Protein AF-A0A6B1I4I3-F1 (afdb_monomer)

Radius of gyration: 21.64 Å; Cα contacts (8 Å, |Δi|>4): 41; chains: 1; bounding box: 46×36×50 Å

Structure (mmCIF, N/CA/C/O backbone):
data_AF-A0A6B1I4I3-F1
#
_entry.id   AF-A0A6B1I4I3-F1
#
loop_
_atom_site.group_PDB
_atom_site.id
_atom_site.type_symbol
_atom_site.label_atom_id
_atom_site.label_alt_id
_atom_site.label_comp_id
_atom_site.label_asym_id
_atom_site.label_entity_id
_atom_site.label_seq_id
_atom_site.pdbx_PDB_ins_code
_atom_site.Cartn_x
_atom_site.Cartn_y
_atom_site.Cartn_z
_atom_site.occupancy
_atom_site.B_iso_or_equiv
_atom_site.auth_seq_id
_atom_site.auth_comp_id
_atom_site.auth_asym_id
_atom_site.auth_atom_id
_atom_site.pdbx_PDB_model_num
ATOM 1 N N . MET A 1 1 ? 25.741 -4.125 -7.908 1.00 52.25 1 MET A N 1
ATOM 2 C CA . MET A 1 1 ? 24.696 -3.743 -8.877 1.00 52.25 1 MET A CA 1
ATOM 3 C C . MET A 1 1 ? 25.045 -4.396 -10.201 1.00 52.25 1 MET A C 1
ATOM 5 O O . MET A 1 1 ? 26.234 -4.495 -10.487 1.00 52.25 1 MET A O 1
ATOM 9 N N . ALA A 1 2 ? 24.069 -4.939 -10.929 1.00 53.97 2 ALA A N 1
ATOM 10 C CA . ALA A 1 2 ? 24.326 -5.457 -12.270 1.00 53.97 2 ALA A CA 1
ATOM 11 C C . ALA A 1 2 ? 24.541 -4.261 -13.203 1.00 53.97 2 ALA A C 1
ATOM 13 O O . ALA A 1 2 ? 23.785 -3.299 -13.136 1.00 53.97 2 ALA A O 1
ATOM 14 N N . GLN A 1 3 ? 25.595 -4.296 -14.009 1.00 70.50 3 GLN A N 1
ATOM 15 C CA . GLN A 1 3 ? 25.909 -3.232 -14.954 1.00 70.50 3 GLN A CA 1
ATOM 16 C C . GLN A 1 3 ? 25.562 -3.728 -16.354 1.00 70.50 3 GLN A C 1
ATOM 18 O O . GLN A 1 3 ? 25.864 -4.877 -16.683 1.00 70.50 3 GLN A O 1
ATOM 23 N N . ALA A 1 4 ? 24.887 -2.898 -17.145 1.00 79.38 4 ALA A N 1
ATOM 24 C CA . ALA A 1 4 ? 24.526 -3.261 -18.507 1.00 79.38 4 ALA A CA 1
ATOM 25 C C . ALA A 1 4 ? 25.785 -3.361 -19.385 1.00 79.38 4 ALA A C 1
ATOM 27 O O . ALA A 1 4 ? 26.651 -2.486 -19.343 1.00 79.38 4 ALA A O 1
ATOM 28 N N . ASP A 1 5 ? 25.869 -4.427 -20.180 1.00 91.12 5 ASP A N 1
ATOM 29 C CA . ASP A 1 5 ? 26.899 -4.629 -21.198 1.00 91.12 5 ASP A CA 1
ATOM 30 C C . ASP A 1 5 ? 26.287 -4.322 -22.569 1.00 91.12 5 ASP A C 1
ATOM 32 O O . ASP A 1 5 ? 25.458 -5.075 -23.090 1.00 91.12 5 ASP A O 1
ATOM 36 N N . ALA A 1 6 ? 26.664 -3.172 -23.125 1.00 89.31 6 ALA A N 1
ATOM 37 C CA . ALA A 1 6 ? 26.135 -2.688 -24.394 1.00 89.31 6 ALA A CA 1
ATOM 38 C C . ALA A 1 6 ? 26.531 -3.587 -25.578 1.00 89.31 6 ALA A C 1
ATOM 40 O O . ALA A 1 6 ? 25.743 -3.741 -26.512 1.00 89.31 6 ALA A O 1
ATOM 41 N N . ASP A 1 7 ? 27.707 -4.218 -25.524 1.00 91.38 7 ASP A N 1
ATOM 42 C CA . ASP A 1 7 ? 28.189 -5.098 -26.590 1.00 91.38 7 ASP A CA 1
ATOM 43 C C . ASP A 1 7 ? 27.425 -6.426 -26.571 1.00 91.38 7 ASP A C 1
ATOM 45 O O . ASP A 1 7 ? 27.017 -6.934 -27.620 1.00 91.38 7 ASP A O 1
ATOM 49 N N . ALA A 1 8 ? 27.153 -6.960 -25.376 1.00 86.44 8 ALA A N 1
ATOM 50 C CA . ALA A 1 8 ? 26.304 -8.137 -25.212 1.00 86.44 8 ALA A CA 1
ATOM 51 C C . ALA A 1 8 ? 24.865 -7.875 -25.687 1.00 86.44 8 ALA A C 1
ATOM 53 O O . ALA A 1 8 ? 24.277 -8.722 -26.362 1.00 86.44 8 ALA A O 1
ATOM 54 N N . LEU A 1 9 ? 24.312 -6.696 -25.382 1.00 86.50 9 LEU A N 1
ATOM 55 C CA . LEU A 1 9 ? 22.990 -6.289 -25.859 1.00 86.50 9 LEU A CA 1
ATOM 56 C C . LEU A 1 9 ? 22.957 -6.172 -27.389 1.00 86.50 9 LEU A C 1
ATOM 58 O O . LEU A 1 9 ? 22.059 -6.720 -28.025 1.00 86.50 9 LEU A O 1
ATOM 62 N N . ALA A 1 10 ? 23.956 -5.522 -27.990 1.00 88.75 10 ALA A N 1
ATOM 63 C CA . ALA A 1 10 ? 24.056 -5.377 -29.440 1.00 88.75 10 ALA A CA 1
ATOM 64 C C . ALA A 1 10 ? 24.176 -6.736 -30.151 1.00 88.75 10 ALA A C 1
ATOM 66 O O . ALA A 1 10 ? 23.512 -6.965 -31.162 1.00 88.75 10 ALA A O 1
ATOM 67 N N . ALA A 1 11 ? 24.963 -7.665 -29.599 1.00 91.19 11 ALA A N 1
ATOM 68 C CA . ALA A 1 11 ? 25.086 -9.021 -30.130 1.00 91.19 11 ALA A CA 1
ATOM 69 C C . ALA A 1 11 ? 23.759 -9.798 -30.082 1.00 91.19 11 ALA A C 1
ATOM 71 O O . ALA A 1 11 ? 23.472 -10.580 -30.988 1.00 91.19 11 ALA A O 1
ATOM 72 N N . LEU A 1 12 ? 22.946 -9.573 -29.047 1.00 87.50 12 LEU A N 1
ATOM 73 C CA . LEU A 1 12 ? 21.646 -10.222 -28.886 1.00 87.50 12 LEU A CA 1
ATOM 74 C C . LEU A 1 12 ? 20.597 -9.649 -29.850 1.00 87.50 12 LEU A C 1
ATOM 76 O O . LEU A 1 12 ? 19.811 -10.400 -30.426 1.00 87.50 12 LEU A O 1
ATOM 80 N N . LEU A 1 13 ? 20.620 -8.331 -30.061 1.00 88.62 13 LEU A N 1
ATOM 81 C CA . LEU A 1 13 ? 19.709 -7.633 -30.971 1.00 88.62 13 LEU A CA 1
ATOM 82 C C . LEU A 1 13 ? 20.041 -7.868 -32.451 1.00 88.62 13 LEU A C 1
ATOM 84 O O . LEU A 1 13 ? 19.138 -7.834 -33.278 1.00 88.62 13 LEU A O 1
ATOM 88 N N . ALA A 1 14 ? 21.297 -8.166 -32.799 1.00 90.06 14 ALA A N 1
ATOM 89 C CA . ALA A 1 14 ? 21.727 -8.375 -34.187 1.00 90.06 14 ALA A CA 1
ATOM 90 C C . ALA A 1 14 ? 21.023 -9.542 -34.913 1.00 90.06 14 ALA A C 1
ATOM 92 O O . ALA A 1 14 ? 21.088 -9.624 -36.138 1.00 90.06 14 ALA A O 1
ATOM 93 N N . GLY A 1 15 ? 20.385 -10.456 -34.175 1.00 87.62 15 GLY A N 1
ATOM 94 C CA . GLY A 1 15 ? 19.606 -11.566 -34.730 1.00 87.62 15 GLY A CA 1
ATOM 95 C C . GLY A 1 15 ? 18.105 -11.296 -34.857 1.00 87.62 15 GLY A C 1
ATOM 96 O O . GLY A 1 15 ? 17.374 -12.206 -35.247 1.00 87.62 15 GLY A O 1
ATOM 97 N N . LEU A 1 16 ? 17.638 -10.103 -34.485 1.00 85.50 16 LEU A N 1
ATOM 98 C CA . LEU A 1 16 ? 16.229 -9.732 -34.542 1.00 85.50 16 LEU A CA 1
ATOM 99 C C . LEU A 1 16 ? 15.981 -8.841 -35.756 1.00 85.50 16 LEU A C 1
ATOM 101 O O . LEU A 1 16 ? 16.643 -7.820 -35.935 1.00 85.50 16 LEU A O 1
ATOM 105 N N . ASP A 1 17 ? 15.002 -9.222 -36.569 1.00 86.69 17 ASP A N 1
ATOM 106 C CA . ASP A 1 17 ? 14.447 -8.319 -37.569 1.00 86.69 17 ASP A CA 1
ATOM 107 C C . ASP A 1 17 ? 13.648 -7.220 -36.858 1.00 86.69 17 ASP A C 1
ATOM 109 O O . ASP A 1 17 ? 12.937 -7.485 -35.881 1.00 86.69 17 ASP A O 1
ATOM 113 N N . GLU A 1 18 ? 13.748 -5.986 -37.351 1.00 76.69 18 GLU A N 1
ATOM 114 C CA . GLU A 1 18 ? 12.900 -4.899 -36.872 1.00 76.69 18 GLU A CA 1
ATOM 115 C C . GLU A 1 18 ? 11.436 -5.272 -37.170 1.00 76.69 18 GLU A C 1
ATOM 117 O O . GLU A 1 18 ? 11.101 -5.559 -38.328 1.00 76.69 18 GLU A O 1
ATOM 122 N N . PRO A 1 19 ? 10.558 -5.352 -36.153 1.00 75.12 19 PRO A N 1
ATOM 123 C CA . PRO A 1 19 ? 9.169 -5.691 -36.399 1.00 75.12 19 PRO A CA 1
ATOM 124 C C . PRO A 1 19 ? 8.537 -4.612 -37.287 1.00 75.12 19 PRO A C 1
ATOM 126 O O . PRO A 1 19 ? 8.943 -3.447 -37.232 1.00 75.12 19 PRO A O 1
ATOM 129 N N . PRO A 1 20 ? 7.521 -4.960 -38.096 1.00 81.25 20 PRO A N 1
ATOM 130 C CA . PRO A 1 20 ? 6.757 -3.939 -38.794 1.00 81.25 20 PRO A CA 1
ATOM 131 C C . PRO A 1 20 ? 6.204 -2.937 -37.769 1.00 81.25 20 PRO A C 1
ATOM 133 O O . PRO A 1 20 ? 5.903 -3.338 -36.640 1.00 81.25 20 PRO A O 1
ATOM 136 N N . PRO A 1 21 ? 6.055 -1.653 -38.140 1.00 79.88 21 PRO A N 1
ATOM 137 C CA . PRO A 1 21 ? 5.471 -0.667 -37.245 1.00 79.88 21 PRO A CA 1
ATOM 138 C C . PRO A 1 21 ? 4.112 -1.179 -36.760 1.00 79.88 21 PRO A C 1
ATOM 140 O O . PRO A 1 21 ? 3.232 -1.484 -37.565 1.00 79.88 21 PRO A O 1
ATOM 143 N N . ILE A 1 22 ? 3.972 -1.324 -35.444 1.00 80.06 22 ILE A N 1
ATOM 144 C CA . ILE A 1 22 ? 2.725 -1.757 -34.820 1.00 80.06 22 ILE A CA 1
ATOM 145 C C . ILE A 1 22 ? 1.875 -0.511 -34.611 1.00 80.06 22 ILE A C 1
ATOM 147 O O . ILE A 1 22 ? 2.258 0.383 -33.855 1.00 80.06 22 ILE A O 1
ATOM 151 N N . ASP A 1 23 ? 0.709 -0.459 -35.250 1.00 78.62 23 ASP A N 1
ATOM 152 C CA . ASP A 1 23 ? -0.307 0.517 -34.876 1.00 78.62 23 ASP A CA 1
ATOM 153 C C . ASP A 1 23 ? -0.995 0.045 -33.590 1.00 78.62 23 ASP A C 1
ATOM 155 O O . ASP A 1 23 ? -1.753 -0.928 -33.572 1.00 78.62 23 ASP A O 1
ATOM 159 N N . LEU A 1 24 ? -0.718 0.739 -32.486 1.00 76.50 24 LEU A N 1
ATOM 160 C CA . LEU A 1 24 ? -1.342 0.450 -31.199 1.00 76.50 24 LEU A CA 1
ATOM 161 C C . LEU A 1 24 ? -2.866 0.645 -31.243 1.00 76.50 24 LEU A C 1
ATOM 163 O O . LEU A 1 24 ? -3.574 -0.081 -30.549 1.00 76.50 24 LEU A O 1
ATOM 167 N N . ASN A 1 25 ? -3.393 1.563 -32.070 1.00 80.19 25 ASN A N 1
ATOM 168 C CA . ASN A 1 25 ? -4.846 1.704 -32.224 1.00 80.19 25 ASN A CA 1
ATOM 169 C C . ASN A 1 25 ? -5.453 0.421 -32.791 1.00 80.19 25 ASN A C 1
ATOM 171 O O . ASN A 1 25 ? -6.463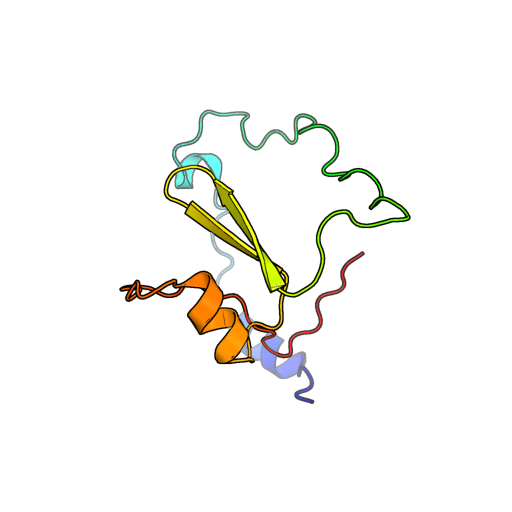 -0.064 -32.285 1.00 80.19 25 ASN A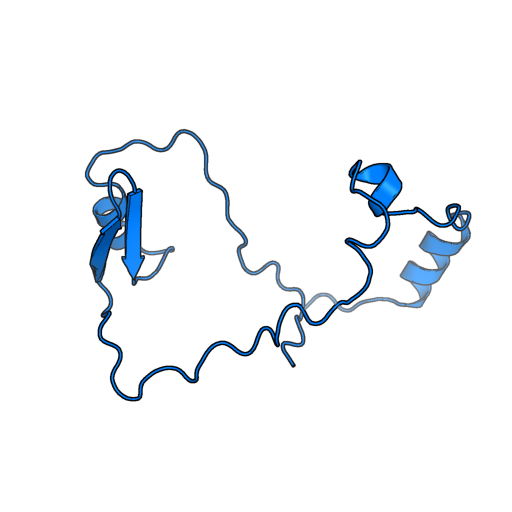 O 1
ATOM 175 N N . GLU A 1 26 ? -4.825 -0.132 -33.829 1.00 79.44 26 GLU A N 1
ATOM 176 C CA . GLU A 1 26 ? -5.266 -1.370 -34.467 1.00 79.44 26 GLU A CA 1
ATOM 177 C C . GLU A 1 26 ? -5.167 -2.551 -33.495 1.00 79.44 26 GLU A C 1
ATOM 179 O O . GLU A 1 26 ? -6.116 -3.325 -33.363 1.00 79.44 26 GLU A O 1
ATOM 184 N N . LEU A 1 27 ? -4.062 -2.642 -32.746 1.00 81.19 27 LEU A N 1
ATOM 185 C CA . LEU A 1 27 ? -3.837 -3.699 -31.760 1.00 81.19 27 LEU A CA 1
ATOM 186 C C . LEU A 1 27 ? -4.881 -3.694 -30.633 1.00 81.19 27 LEU A C 1
ATOM 188 O O . LEU A 1 27 ? -5.368 -4.753 -30.235 1.00 81.19 27 LEU A O 1
ATOM 192 N N . TYR A 1 28 ? -5.220 -2.513 -30.115 1.00 80.88 28 TYR A N 1
ATOM 193 C CA . TYR A 1 28 ? -6.168 -2.356 -29.010 1.00 80.88 28 TYR A CA 1
ATOM 194 C C . TYR A 1 28 ? -7.623 -2.166 -29.472 1.00 80.88 28 TYR A C 1
ATOM 196 O O . TYR A 1 28 ? -8.517 -2.040 -28.635 1.00 80.88 28 TYR A O 1
ATOM 204 N N . GLY A 1 29 ? -7.887 -2.161 -30.784 1.00 81.62 29 GLY A N 1
ATOM 205 C CA . GLY A 1 29 ? -9.223 -1.934 -31.342 1.00 81.62 29 GLY A CA 1
ATOM 206 C C . GLY A 1 29 ? -9.787 -0.543 -31.027 1.00 81.62 29 GLY A C 1
ATOM 207 O O . GLY A 1 29 ? -11.000 -0.380 -30.877 1.00 81.62 29 GLY A O 1
ATOM 208 N N . LEU A 1 30 ? -8.911 0.448 -30.882 1.00 78.06 30 LEU A N 1
ATOM 209 C CA . LEU A 1 30 ? -9.245 1.817 -30.513 1.00 78.06 30 LEU A CA 1
ATOM 210 C C . LEU A 1 30 ? -9.648 2.627 -31.760 1.00 78.06 30 LEU A C 1
ATOM 212 O O . LEU A 1 30 ? -9.032 2.468 -32.818 1.00 78.06 30 LEU A O 1
ATOM 216 N N . PRO A 1 31 ? -10.677 3.496 -31.694 1.00 75.25 31 PRO A N 1
ATOM 217 C CA . PRO A 1 31 ? -10.993 4.402 -32.796 1.00 75.25 31 PRO A CA 1
ATOM 218 C C . PRO A 1 31 ? -9.803 5.298 -33.172 1.00 75.25 31 PRO A C 1
ATOM 220 O O . PRO A 1 31 ? -9.054 5.763 -32.313 1.00 75.25 31 PRO A O 1
ATOM 223 N N . ALA A 1 32 ? -9.667 5.569 -34.475 1.00 68.75 32 ALA A N 1
ATOM 224 C CA . ALA A 1 32 ? -8.622 6.436 -35.014 1.00 68.75 32 ALA A CA 1
ATOM 225 C C . ALA A 1 32 ? -8.641 7.814 -34.329 1.00 68.75 32 ALA A C 1
ATOM 227 O O . ALA A 1 32 ? -9.683 8.469 -34.285 1.00 68.75 32 ALA A O 1
ATOM 228 N N . GLY A 1 33 ? -7.485 8.243 -33.814 1.00 62.47 33 GLY A N 1
ATOM 229 C CA . GLY A 1 33 ? -7.327 9.519 -33.107 1.00 62.47 33 GLY A CA 1
ATOM 230 C C . GLY A 1 33 ? -7.351 9.434 -31.577 1.00 62.47 33 GLY A C 1
ATOM 231 O O . GLY A 1 33 ? -7.214 10.464 -30.935 1.00 62.47 33 GLY A O 1
ATOM 232 N N . LEU A 1 34 ? -7.470 8.244 -30.970 1.00 59.72 34 LEU A N 1
ATOM 233 C CA . LEU A 1 34 ? -7.234 8.081 -29.522 1.00 59.72 34 LEU A CA 1
ATOM 234 C C . LEU A 1 34 ? -5.750 8.132 -29.134 1.00 59.72 34 LEU A C 1
ATOM 236 O O . LEU A 1 34 ? -5.431 8.494 -28.008 1.00 59.72 34 LEU A O 1
ATOM 240 N N . ASN A 1 35 ? -4.863 7.800 -30.074 1.00 54.75 35 ASN A N 1
ATOM 241 C CA . ASN A 1 35 ? -3.416 8.007 -29.945 1.00 54.75 35 ASN A CA 1
ATOM 242 C C . ASN A 1 35 ? -2.977 9.384 -30.450 1.0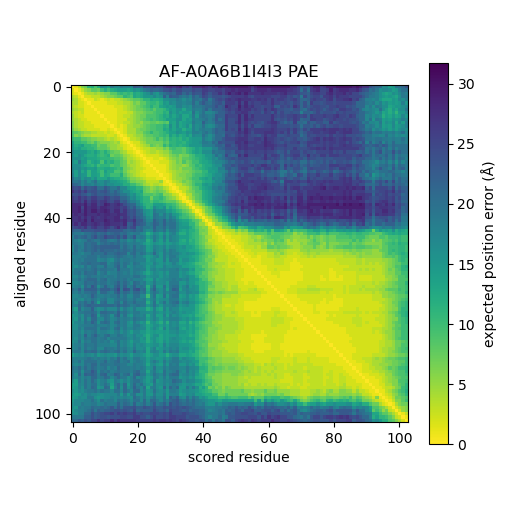0 54.75 35 ASN A C 1
ATOM 244 O O . ASN A 1 35 ? -1.780 9.671 -30.465 1.00 54.75 35 ASN A O 1
ATOM 248 N N . ASP A 1 36 ? -3.912 10.203 -30.946 1.00 57.94 36 ASP A N 1
ATOM 249 C CA . ASP A 1 36 ? -3.609 11.617 -31.097 1.00 57.94 36 ASP A CA 1
ATOM 250 C C . ASP A 1 36 ? -3.329 12.072 -29.671 1.00 57.94 36 ASP A C 1
ATOM 252 O O . ASP A 1 36 ? -4.172 11.880 -28.792 1.00 57.94 36 ASP A O 1
ATOM 256 N N . SER A 1 37 ? -2.134 12.591 -29.407 1.00 55.16 37 SER A N 1
ATOM 257 C CA . SER A 1 37 ? -1.758 13.140 -28.105 1.00 55.16 37 SER A CA 1
ATOM 258 C C . SER A 1 37 ? -2.528 14.437 -27.839 1.00 55.16 37 SER A C 1
ATOM 260 O O . SER A 1 37 ? -1.950 15.432 -27.402 1.00 55.16 37 SER A O 1
ATOM 262 N N . GLY A 1 38 ? -3.817 14.464 -28.201 1.00 50.59 38 GLY A N 1
ATOM 263 C CA . GLY A 1 38 ? -4.779 15.436 -27.758 1.00 50.59 38 GLY A CA 1
ATOM 264 C C . GLY A 1 38 ? -4.574 15.552 -26.271 1.00 50.59 38 GLY A C 1
ATOM 265 O O . GLY A 1 38 ? -4.604 14.540 -25.580 1.00 50.59 38 GLY A O 1
ATOM 266 N N . ASP A 1 39 ? -4.250 16.776 -25.871 1.00 54.16 39 ASP A N 1
ATOM 267 C CA . ASP A 1 39 ? -3.970 17.219 -24.518 1.00 54.16 39 ASP A CA 1
ATOM 268 C C . ASP A 1 39 ? -4.921 16.518 -23.540 1.00 54.16 39 ASP A C 1
ATOM 270 O O . ASP A 1 39 ? -6.038 16.969 -23.273 1.00 54.16 39 ASP A O 1
ATOM 274 N N . VAL A 1 40 ? -4.502 15.347 -23.057 1.00 54.62 40 VAL A N 1
ATOM 275 C CA . VAL A 1 40 ? -5.027 14.710 -21.861 1.00 54.62 40 VAL A CA 1
ATOM 276 C C . VAL A 1 40 ? -4.488 15.616 -20.780 1.00 54.62 40 VAL A C 1
ATOM 278 O O . VAL A 1 40 ? -3.385 15.379 -20.312 1.00 54.62 40 VAL A O 1
ATOM 281 N N . GLY A 1 41 ? -5.187 16.747 -20.589 1.00 52.41 41 GLY A N 1
ATOM 282 C CA . GLY A 1 41 ? -4.682 17.951 -19.932 1.00 52.41 41 GLY A CA 1
ATOM 283 C C . GLY A 1 41 ? -3.678 17.586 -18.865 1.00 52.41 41 GLY A C 1
ATOM 284 O O . GLY A 1 41 ? -4.076 16.837 -17.983 1.00 52.41 41 GLY A O 1
ATOM 285 N N . SER A 1 42 ? -2.431 18.029 -19.062 1.00 57.62 42 SER A N 1
ATOM 286 C CA . SER A 1 42 ? -1.230 17.707 -18.284 1.00 57.62 42 SER A CA 1
ATOM 287 C C . SER A 1 42 ? -1.463 16.755 -17.105 1.00 57.62 42 SER A C 1
ATOM 289 O O . SER A 1 42 ? -2.194 17.107 -16.179 1.00 57.62 42 SER A O 1
ATOM 291 N N . ASP A 1 43 ? -0.770 15.612 -17.070 1.00 62.78 43 ASP A N 1
ATOM 292 C CA . ASP A 1 43 ? -0.705 14.701 -15.904 1.00 62.78 43 ASP A CA 1
ATOM 293 C C . ASP A 1 43 ? -0.034 15.354 -14.666 1.00 62.78 43 ASP A C 1
ATOM 295 O O . ASP A 1 43 ? 0.523 14.695 -13.792 1.00 62.78 43 ASP A O 1
ATOM 299 N N . ASP A 1 44 ? -0.071 16.684 -14.587 1.00 70.50 44 ASP A N 1
ATOM 300 C CA . ASP A 1 44 ? 0.267 17.484 -13.431 1.00 70.50 44 ASP A CA 1
ATOM 301 C C . ASP A 1 44 ? -0.770 17.216 -12.339 1.00 70.50 44 ASP A C 1
ATOM 303 O O . ASP A 1 44 ? -1.803 17.886 -12.204 1.00 70.50 44 ASP A O 1
ATOM 307 N N . ALA A 1 45 ? -0.474 16.216 -11.514 1.00 74.56 45 ALA A N 1
ATOM 308 C CA . ALA A 1 45 ? -1.075 16.122 -10.200 1.00 74.56 45 ALA A CA 1
ATOM 309 C C . ALA A 1 45 ? -0.827 17.442 -9.440 1.00 74.56 45 ALA A C 1
ATOM 311 O O . ALA A 1 45 ? 0.255 18.028 -9.541 1.00 74.56 45 ALA A O 1
ATOM 312 N N . PRO A 1 46 ? -1.805 17.936 -8.660 1.00 82.31 46 PRO A N 1
ATOM 313 C CA . PRO A 1 46 ? -1.571 19.098 -7.816 1.00 82.31 46 PRO A CA 1
ATOM 314 C C . PRO A 1 46 ? -0.428 18.813 -6.839 1.00 82.31 46 PRO A C 1
ATOM 316 O O . PRO A 1 46 ? -0.259 17.675 -6.389 1.00 82.31 46 PRO A O 1
ATOM 319 N N . GLU A 1 47 ? 0.317 19.857 -6.470 1.00 87.75 47 GLU A N 1
ATOM 320 C CA . GLU A 1 47 ? 1.333 19.732 -5.428 1.00 87.75 47 GLU A CA 1
ATOM 321 C C . GLU A 1 47 ? 0.713 19.109 -4.163 1.00 87.75 47 GLU A C 1
ATOM 323 O O . GLU A 1 47 ? -0.396 19.492 -3.759 1.00 87.75 47 GLU A O 1
ATOM 328 N N . PRO A 1 48 ? 1.398 18.139 -3.531 1.00 86.88 48 PRO A N 1
ATOM 329 C CA . PRO A 1 48 ? 0.934 17.573 -2.278 1.00 86.88 48 PRO A CA 1
ATOM 330 C C . PRO A 1 48 ? 0.718 18.679 -1.234 1.00 86.88 48 PRO A C 1
ATOM 332 O O . PRO A 1 48 ? 1.516 19.615 -1.158 1.00 86.88 48 PRO A O 1
ATOM 335 N N . PRO A 1 49 ? -0.329 18.587 -0.397 1.00 91.00 49 PRO A N 1
ATOM 336 C CA . PRO A 1 49 ? -0.553 19.573 0.653 1.00 91.00 49 PRO A CA 1
ATOM 337 C C . PRO A 1 49 ? 0.599 19.565 1.668 1.00 91.00 49 PRO A C 1
ATOM 339 O O . PRO A 1 49 ? 1.138 18.503 1.983 1.00 91.00 49 PRO A O 1
ATOM 342 N N . GLU A 1 50 ? 0.917 20.733 2.242 1.00 92.69 50 GLU A N 1
ATOM 343 C CA . GLU A 1 50 ? 1.942 20.858 3.296 1.00 92.69 50 GLU A CA 1
ATOM 344 C C . GLU A 1 50 ? 1.647 19.957 4.506 1.00 92.69 50 GLU A C 1
ATOM 346 O O . GLU A 1 50 ? 2.559 19.394 5.110 1.00 92.69 50 GLU A O 1
ATOM 351 N N . GLU A 1 51 ? 0.364 19.792 4.837 1.00 93.44 51 GLU A N 1
ATOM 352 C CA . GLU A 1 51 ? -0.111 18.918 5.908 1.00 93.44 51 GLU A CA 1
ATOM 353 C C . GLU A 1 51 ? -0.968 17.781 5.322 1.00 93.44 51 GLU A C 1
ATOM 355 O O . GLU A 1 51 ? -2.148 17.981 5.009 1.00 93.44 51 GLU A O 1
ATOM 360 N N . PRO A 1 52 ? -0.406 16.567 5.163 1.00 93.00 52 PRO A N 1
ATOM 361 C CA . PRO A 1 52 ? -1.161 15.413 4.698 1.00 93.00 52 PRO A CA 1
ATOM 362 C C . PRO A 1 52 ? -2.266 15.034 5.687 1.00 93.00 52 PRO A C 1
ATOM 364 O O . PRO A 1 52 ? -2.014 14.777 6.866 1.00 93.00 52 PRO A O 1
ATOM 367 N N . VAL A 1 53 ? -3.499 14.937 5.187 1.00 95.00 53 VAL A N 1
ATOM 368 C CA . VAL A 1 53 ? -4.644 14.464 5.984 1.00 95.00 53 VAL A CA 1
ATOM 369 C C . VAL A 1 53 ? -4.463 12.997 6.379 1.00 95.00 53 VAL A C 1
ATOM 371 O O . VAL A 1 53 ? -4.770 12.619 7.504 1.00 95.00 53 VAL A O 1
ATOM 374 N N . THR A 1 54 ? -3.957 12.178 5.456 1.00 95.69 54 THR A N 1
ATOM 375 C CA . THR A 1 54 ? -3.739 10.743 5.662 1.00 95.69 54 THR A CA 1
ATOM 376 C C . THR A 1 54 ? -2.448 10.490 6.429 1.00 95.69 54 THR A C 1
ATOM 378 O O . THR A 1 54 ? -1.386 10.964 6.029 1.00 95.69 54 THR A O 1
ATOM 381 N N . GLN A 1 55 ? -2.529 9.677 7.476 1.00 95.50 55 GLN A N 1
ATOM 382 C CA . GLN A 1 55 ? -1.401 9.252 8.297 1.00 95.50 55 GLN A CA 1
ATOM 383 C C . GLN A 1 55 ? -1.187 7.729 8.215 1.00 95.50 55 GLN A C 1
ATOM 385 O O . GLN A 1 55 ? -2.122 6.981 7.905 1.00 95.50 55 GLN A O 1
ATOM 390 N N . PRO A 1 56 ? 0.026 7.223 8.510 1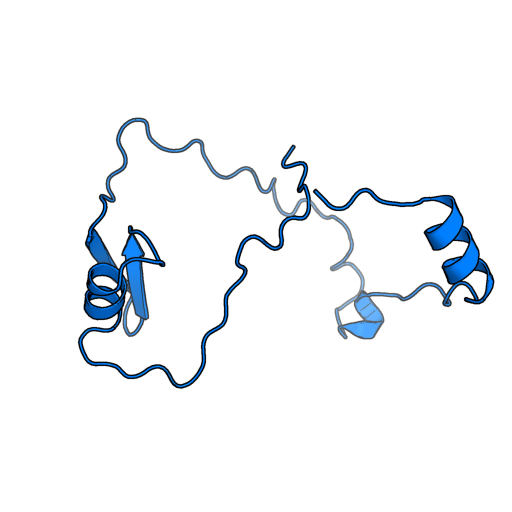.00 96.38 56 PRO A N 1
ATOM 391 C CA . PRO A 1 56 ? 0.269 5.787 8.586 1.00 96.38 56 PRO A CA 1
ATOM 392 C C . PRO A 1 56 ? -0.698 5.079 9.546 1.00 96.38 56 PRO A C 1
ATOM 394 O O . PRO A 1 56 ? -0.877 5.475 10.697 1.00 96.38 56 PRO A O 1
ATOM 397 N N . GLY A 1 57 ? -1.310 3.999 9.070 1.00 95.31 57 GLY A N 1
ATOM 398 C CA . GLY A 1 57 ? -2.349 3.242 9.758 1.00 95.31 57 GLY A CA 1
ATOM 399 C C . GLY A 1 57 ? -3.776 3.694 9.441 1.00 95.31 57 GLY A C 1
ATOM 400 O O . GLY A 1 57 ? -4.711 2.953 9.761 1.00 95.31 57 GLY A O 1
ATOM 401 N N . ASP A 1 58 ? -3.977 4.847 8.800 1.00 97.94 58 ASP A N 1
ATOM 402 C CA . ASP A 1 58 ? -5.307 5.265 8.361 1.00 97.94 58 ASP A CA 1
ATOM 403 C C . ASP A 1 58 ? -5.837 4.340 7.272 1.00 97.94 58 ASP A C 1
ATOM 405 O O . ASP A 1 58 ? -5.135 3.997 6.318 1.00 97.94 58 ASP A O 1
ATOM 409 N N . VAL A 1 59 ? -7.105 3.954 7.423 1.00 97.94 59 VAL A N 1
ATOM 410 C CA . VAL A 1 59 ? -7.824 3.120 6.461 1.00 97.94 59 VAL A CA 1
ATOM 411 C C . VAL A 1 59 ? -8.968 3.926 5.872 1.00 97.94 59 VAL A C 1
ATOM 413 O O . VAL A 1 59 ? -9.907 4.303 6.574 1.00 97.94 59 VAL A O 1
ATOM 416 N N . TRP A 1 60 ? -8.904 4.133 4.566 1.00 97.94 60 TRP A N 1
ATOM 417 C CA . TRP A 1 60 ? -9.957 4.741 3.773 1.00 97.94 60 TRP A CA 1
ATOM 418 C C . TRP A 1 60 ? -10.897 3.649 3.261 1.00 97.94 60 TRP A C 1
ATOM 420 O O . TRP A 1 60 ? -10.452 2.652 2.688 1.00 97.94 60 TRP A O 1
ATOM 430 N N . VAL A 1 61 ? -12.202 3.834 3.475 1.00 97.38 61 VAL A N 1
ATOM 431 C CA . VAL A 1 61 ? -13.251 2.915 3.009 1.00 97.38 61 VAL A CA 1
ATOM 432 C C . VAL A 1 61 ? -13.968 3.554 1.823 1.00 97.38 61 VAL A C 1
ATOM 434 O O . VAL A 1 61 ? -14.604 4.598 1.959 1.00 97.38 61 VAL A O 1
ATOM 437 N N . LEU A 1 62 ? -13.847 2.922 0.657 1.00 96.50 62 LEU A N 1
ATOM 438 C CA . LEU A 1 62 ? -14.304 3.408 -0.644 1.00 96.50 62 LEU A CA 1
ATOM 439 C C . LEU A 1 62 ? -15.374 2.453 -1.195 1.00 96.50 62 LEU A C 1
ATOM 441 O O . LEU A 1 62 ? -15.149 1.712 -2.152 1.00 96.50 62 LEU A O 1
ATOM 445 N N . GLY A 1 63 ? -16.532 2.419 -0.532 1.00 95.56 63 GLY A N 1
ATOM 446 C CA . GLY A 1 63 ? -17.547 1.392 -0.776 1.00 95.56 63 GLY A CA 1
ATOM 447 C C . GLY A 1 63 ? -17.053 0.024 -0.305 1.00 95.56 63 GLY A C 1
ATOM 448 O O . GLY A 1 63 ? -16.676 -0.121 0.856 1.00 95.56 63 GLY A O 1
ATOM 449 N N . ASP A 1 64 ? -17.018 -0.956 -1.208 1.00 94.00 64 ASP A N 1
ATOM 450 C CA . ASP A 1 64 ? -16.518 -2.308 -0.915 1.00 94.00 64 ASP A CA 1
ATOM 451 C C . ASP A 1 64 ? -14.978 -2.391 -0.887 1.00 94.00 64 ASP A C 1
ATOM 453 O O . ASP A 1 64 ? -14.408 -3.415 -0.503 1.00 94.00 64 ASP A O 1
ATOM 457 N N . HIS A 1 65 ? -14.285 -1.326 -1.302 1.00 96.75 65 HIS A N 1
ATOM 458 C CA . HIS A 1 65 ? -12.828 -1.280 -1.393 1.00 96.75 65 HIS A CA 1
ATOM 459 C C . HIS A 1 65 ? -12.198 -0.590 -0.180 1.00 96.75 65 HIS A C 1
ATOM 461 O O . HIS A 1 65 ? -12.783 0.307 0.430 1.00 96.75 65 HIS A O 1
ATOM 467 N N . ARG A 1 66 ? -10.971 -0.995 0.162 1.00 97.44 66 ARG A N 1
ATOM 468 C CA . ARG A 1 66 ? -10.200 -0.442 1.284 1.00 97.44 66 ARG A CA 1
ATOM 469 C C . ARG A 1 66 ? -8.808 -0.045 0.808 1.00 97.44 66 ARG A C 1
ATOM 471 O O . ARG A 1 66 ? -8.195 -0.777 0.035 1.00 97.44 66 ARG A O 1
ATOM 478 N N . LEU A 1 67 ? -8.319 1.089 1.298 1.00 97.38 67 LEU A N 1
ATOM 479 C CA . LEU A 1 67 ? -6.969 1.598 1.060 1.00 97.38 67 LEU A CA 1
ATOM 480 C C . LEU A 1 67 ? -6.331 1.940 2.408 1.00 97.38 67 LEU A C 1
ATOM 482 O O . LEU A 1 67 ? -6.975 2.573 3.241 1.00 97.38 67 LEU A O 1
ATOM 486 N N . ILE A 1 68 ? -5.083 1.528 2.624 1.00 98.12 68 ILE A N 1
ATOM 487 C CA . ILE A 1 68 ? -4.317 1.859 3.831 1.00 98.12 68 ILE A CA 1
ATOM 488 C C . ILE A 1 68 ? -3.086 2.677 3.452 1.00 98.12 68 ILE A C 1
ATOM 490 O O . ILE A 1 68 ? -2.442 2.394 2.442 1.00 98.12 68 ILE A O 1
ATOM 494 N N . CYS A 1 69 ? -2.733 3.653 4.284 1.00 97.75 69 CYS A N 1
ATOM 495 C CA . CYS A 1 69 ? -1.400 4.245 4.265 1.00 97.75 69 CYS A CA 1
ATOM 496 C C . CYS A 1 69 ? -0.503 3.469 5.234 1.00 97.75 69 CYS A C 1
ATOM 498 O O . CYS A 1 69 ? -0.812 3.387 6.421 1.00 97.75 69 CYS A O 1
ATOM 500 N N . GLY A 1 70 ? 0.589 2.874 4.761 1.00 96.44 70 GLY A N 1
ATOM 501 C CA . GLY A 1 70 ? 1.516 2.144 5.623 1.00 96.44 70 GLY A CA 1
ATOM 502 C C . GLY A 1 70 ? 2.553 1.340 4.848 1.00 96.44 70 GLY A C 1
ATOM 503 O O . GLY A 1 70 ? 2.566 1.344 3.619 1.00 96.44 70 GLY A O 1
ATOM 504 N N . ASP A 1 71 ? 3.424 0.657 5.588 1.00 96.38 71 ASP A N 1
ATOM 505 C CA . ASP A 1 71 ? 4.470 -0.199 5.032 1.00 96.38 71 ASP A CA 1
ATOM 506 C C . ASP A 1 71 ? 3.870 -1.534 4.566 1.00 96.38 71 ASP A C 1
ATOM 508 O O . ASP A 1 71 ? 3.298 -2.287 5.356 1.00 96.38 71 ASP A O 1
ATOM 512 N N . SER A 1 72 ? 4.006 -1.843 3.276 1.00 93.81 72 SER A N 1
ATOM 513 C CA . SER A 1 72 ? 3.514 -3.095 2.692 1.00 93.81 72 SER A CA 1
ATOM 514 C C . SER A 1 72 ? 4.333 -4.325 3.103 1.00 93.81 72 SER A C 1
ATOM 516 O O . SER A 1 72 ? 3.880 -5.453 2.902 1.00 93.81 72 SER A O 1
ATOM 518 N N . THR A 1 73 ? 5.512 -4.132 3.702 1.00 93.69 73 THR A N 1
ATOM 519 C CA . THR A 1 73 ? 6.345 -5.195 4.280 1.00 93.69 73 THR A CA 1
ATOM 520 C C . THR A 1 73 ? 5.968 -5.525 5.728 1.00 93.69 73 THR A C 1
ATOM 522 O O . THR A 1 73 ? 6.306 -6.607 6.217 1.00 93.69 73 THR A O 1
ATOM 525 N N . ASP A 1 74 ? 5.220 -4.647 6.407 1.00 97.38 74 ASP A N 1
ATOM 526 C CA . ASP A 1 74 ? 4.726 -4.888 7.760 1.00 97.38 74 ASP A CA 1
ATOM 527 C C . ASP A 1 74 ? 3.434 -5.716 7.748 1.00 97.38 74 ASP A C 1
ATOM 529 O O . ASP A 1 74 ? 2.371 -5.299 7.277 1.00 97.38 74 ASP A O 1
ATOM 533 N N . LYS A 1 75 ? 3.505 -6.895 8.370 1.00 97.31 75 LYS A N 1
ATOM 534 C CA . LYS A 1 75 ? 2.362 -7.796 8.507 1.00 97.31 75 LYS A CA 1
ATOM 535 C C . LYS A 1 75 ? 1.178 -7.141 9.226 1.00 97.31 75 LYS A C 1
ATOM 537 O O . LYS A 1 75 ? 0.041 -7.395 8.835 1.00 97.31 75 LYS A O 1
ATOM 542 N N . ALA A 1 76 ? 1.409 -6.335 10.265 1.00 97.75 76 ALA A N 1
ATOM 543 C CA . ALA A 1 76 ? 0.314 -5.748 11.038 1.00 97.75 76 ALA A CA 1
ATOM 544 C C . ALA A 1 76 ? -0.489 -4.737 10.202 1.00 97.75 76 ALA A C 1
ATOM 546 O O . ALA A 1 76 ? -1.722 -4.719 10.258 1.00 97.75 76 ALA A O 1
ATOM 547 N N . THR A 1 77 ? 0.205 -3.948 9.381 1.00 97.94 77 THR A N 1
ATOM 548 C CA . THR A 1 77 ? -0.396 -3.043 8.395 1.00 97.94 77 THR A CA 1
ATOM 549 C C . THR A 1 77 ? -1.254 -3.810 7.383 1.00 97.94 77 THR A C 1
ATOM 551 O O . THR A 1 77 ? -2.424 -3.473 7.187 1.00 97.94 77 THR A O 1
ATOM 554 N N . VAL A 1 78 ? -0.726 -4.886 6.790 1.00 96.94 78 VAL A N 1
ATOM 555 C CA . VAL A 1 78 ? -1.473 -5.696 5.810 1.00 96.94 78 VAL A CA 1
ATOM 556 C C . VAL A 1 78 ? -2.684 -6.383 6.447 1.00 96.94 78 VAL A C 1
ATOM 558 O O . VAL A 1 78 ? -3.777 -6.341 5.884 1.00 96.94 78 VAL A O 1
ATOM 561 N N . ASP A 1 79 ? -2.543 -6.954 7.646 1.00 97.50 79 ASP A N 1
ATOM 562 C CA . ASP A 1 79 ? -3.658 -7.588 8.360 1.00 97.50 79 ASP A CA 1
ATOM 563 C C . ASP A 1 79 ? -4.792 -6.578 8.632 1.00 97.50 79 ASP A C 1
ATOM 565 O O . ASP A 1 79 ? -5.973 -6.898 8.464 1.00 97.50 79 ASP A O 1
ATOM 569 N N . ARG A 1 80 ? -4.446 -5.328 8.975 1.00 97.81 80 ARG A N 1
ATOM 570 C CA . ARG A 1 80 ? -5.411 -4.233 9.165 1.00 97.81 80 ARG A CA 1
ATOM 571 C C . ARG A 1 80 ? -6.131 -3.855 7.866 1.00 97.81 80 ARG A C 1
ATOM 573 O O . ARG A 1 80 ? -7.346 -3.642 7.895 1.00 97.81 80 ARG A O 1
ATOM 580 N N . LEU A 1 81 ? -5.417 -3.799 6.737 1.00 97.56 81 LEU A N 1
ATOM 581 C CA . LEU A 1 81 ? -5.998 -3.567 5.406 1.00 97.56 81 LEU A CA 1
ATOM 582 C C . LEU A 1 81 ? -6.934 -4.697 4.963 1.00 97.56 81 LEU A C 1
ATOM 584 O O . LEU A 1 81 ? -7.931 -4.438 4.289 1.00 97.56 81 LEU A O 1
ATOM 588 N N . LEU A 1 82 ? -6.633 -5.939 5.333 1.00 97.00 82 LEU A N 1
ATOM 589 C CA . LEU A 1 82 ? -7.446 -7.086 4.945 1.00 97.00 82 LEU A CA 1
ATOM 590 C C . LEU A 1 82 ? -8.689 -7.263 5.825 1.00 97.00 82 LEU A C 1
ATOM 592 O O . LEU A 1 82 ? -9.695 -7.741 5.317 1.00 97.00 82 LEU A O 1
ATOM 596 N N . ASP A 1 83 ? -8.647 -6.877 7.108 1.00 96.75 83 ASP A N 1
ATOM 597 C CA . ASP A 1 83 ? -9.778 -6.997 8.057 1.00 96.75 83 ASP A CA 1
ATOM 598 C C . ASP A 1 83 ? -10.455 -8.377 8.004 1.00 96.75 83 ASP A C 1
ATOM 600 O O . ASP A 1 83 ? -11.662 -8.536 7.840 1.00 96.75 83 ASP A O 1
ATOM 604 N N . GLY A 1 84 ? -9.618 -9.415 8.065 1.00 96.56 84 GLY A N 1
ATOM 605 C CA . GLY A 1 84 ? -10.047 -10.813 8.019 1.00 96.56 84 GLY A CA 1
ATOM 606 C C . GLY A 1 84 ? -10.359 -11.357 6.620 1.00 96.56 84 GLY A C 1
ATOM 607 O O . GLY A 1 84 ? -10.546 -12.568 6.476 1.00 96.56 84 GLY A O 1
ATOM 608 N N . ALA A 1 85 ? -10.373 -10.525 5.575 1.00 95.75 85 ALA A N 1
ATOM 609 C CA . ALA A 1 85 ? -10.505 -10.997 4.203 1.00 95.75 85 ALA A CA 1
ATOM 610 C C . ALA A 1 85 ? -9.261 -11.784 3.757 1.00 95.75 85 ALA A C 1
ATOM 612 O O . ALA A 1 85 ? -8.129 -11.478 4.121 1.00 95.75 85 ALA A O 1
ATOM 613 N N . THR A 1 86 ? -9.471 -12.803 2.920 1.00 96.19 86 THR A N 1
ATOM 614 C CA . THR A 1 86 ? -8.384 -13.567 2.292 1.00 96.19 86 THR A CA 1
ATOM 615 C C . THR A 1 86 ? -8.339 -13.247 0.796 1.00 96.19 86 THR A C 1
ATOM 617 O O . THR A 1 86 ? -9.234 -13.684 0.062 1.00 96.19 86 THR A O 1
ATOM 620 N N . PRO A 1 87 ? -7.339 -12.482 0.319 1.00 93.56 87 PRO A N 1
ATOM 621 C CA . PRO A 1 87 ? -7.210 -12.175 -1.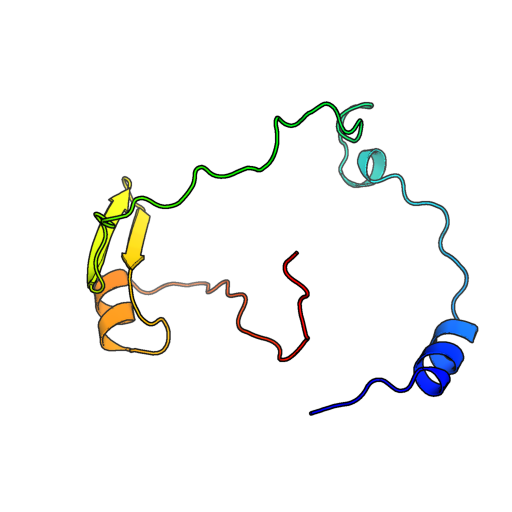098 1.00 93.56 87 PRO A CA 1
ATOM 622 C C . PRO A 1 87 ? -6.886 -13.447 -1.892 1.00 93.56 87 PRO A C 1
ATOM 624 O O . PRO A 1 87 ? -6.137 -14.311 -1.443 1.00 93.56 87 PRO A O 1
ATOM 627 N N . ARG A 1 88 ? -7.472 -13.567 -3.088 1.00 96.81 88 ARG A N 1
ATOM 628 C CA . ARG A 1 88 ? -7.229 -14.695 -4.010 1.00 96.81 88 ARG A CA 1
ATOM 629 C C . ARG A 1 88 ? -6.127 -14.410 -5.030 1.00 96.81 88 ARG A C 1
ATOM 631 O O . ARG A 1 88 ? -5.592 -15.340 -5.620 1.00 96.81 88 ARG A O 1
ATOM 638 N N . LEU A 1 89 ? -5.836 -13.132 -5.253 1.00 96.25 89 LEU A N 1
ATOM 639 C CA . LEU A 1 89 ? -4.855 -12.622 -6.202 1.00 96.25 89 LEU A CA 1
ATOM 640 C C . LEU A 1 89 ? -4.131 -11.446 -5.546 1.00 96.25 89 LEU A C 1
ATOM 642 O O . LEU A 1 89 ? -4.757 -10.661 -4.835 1.00 96.25 89 LEU A O 1
ATOM 646 N N . MET A 1 90 ? -2.836 -11.327 -5.820 1.00 92.94 90 MET A N 1
ATOM 647 C CA . MET A 1 90 ? -2.033 -10.158 -5.488 1.00 92.94 90 MET A CA 1
ATOM 648 C C . MET A 1 90 ? -1.417 -9.629 -6.779 1.00 92.94 90 MET A C 1
ATOM 650 O O . MET A 1 90 ? -0.787 -10.386 -7.515 1.00 92.94 90 MET A O 1
ATOM 654 N N . VAL A 1 91 ? -1.616 -8.341 -7.036 1.00 94.31 91 VAL A N 1
ATOM 655 C CA . VAL A 1 91 ? -0.938 -7.601 -8.100 1.00 94.31 91 VAL A CA 1
ATOM 656 C C . VAL A 1 91 ? -0.031 -6.602 -7.399 1.00 94.31 91 VAL A C 1
ATOM 658 O O . VAL A 1 91 ?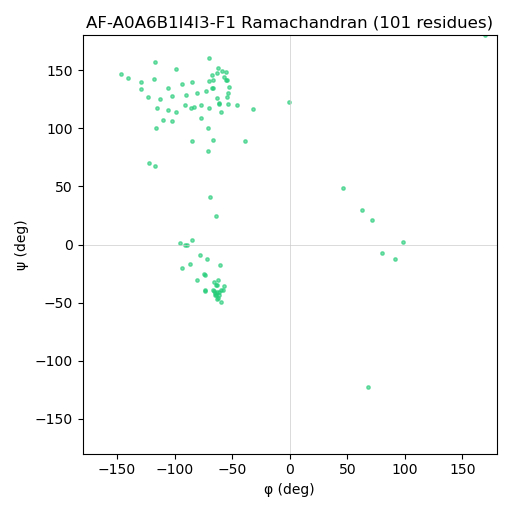 -0.488 -5.881 -6.516 1.00 94.31 91 VAL A O 1
ATOM 661 N N . THR A 1 92 ? 1.255 -6.627 -7.721 1.00 90.94 92 THR A N 1
ATOM 662 C CA . THR A 1 92 ? 2.264 -5.791 -7.072 1.00 90.94 92 THR A CA 1
ATOM 663 C C . THR A 1 92 ? 3.334 -5.408 -8.082 1.00 90.94 92 THR A C 1
ATOM 665 O O . THR A 1 92 ? 3.643 -6.194 -8.978 1.00 90.94 92 THR A O 1
ATOM 668 N N . ASP A 1 93 ? 3.879 -4.210 -7.915 1.00 87.50 93 ASP A N 1
ATOM 669 C CA . ASP A 1 93 ? 4.985 -3.665 -8.696 1.00 87.50 93 ASP A CA 1
ATOM 670 C C . ASP A 1 93 ? 6.136 -3.293 -7.740 1.00 87.50 93 ASP A C 1
ATOM 672 O O . ASP A 1 93 ? 6.333 -2.123 -7.409 1.00 87.50 93 ASP A O 1
ATOM 676 N N . PRO A 1 94 ? 6.817 -4.290 -7.137 1.00 85.75 94 PRO A N 1
ATOM 677 C CA . PRO A 1 94 ? 7.901 -4.038 -6.199 1.00 85.75 94 PRO A CA 1
ATOM 678 C C . PRO A 1 94 ? 9.126 -3.467 -6.927 1.00 85.75 94 PRO A C 1
ATOM 680 O O . PRO A 1 94 ? 9.295 -3.682 -8.126 1.00 85.75 94 PRO A O 1
ATOM 683 N N . PRO A 1 95 ? 10.053 -2.813 -6.209 1.00 82.81 95 PRO A N 1
ATOM 684 C CA . PRO A 1 95 ? 11.289 -2.337 -6.815 1.00 82.81 95 PRO A CA 1
ATOM 685 C C . PRO A 1 95 ? 12.091 -3.509 -7.407 1.00 82.81 95 PRO A C 1
ATOM 687 O O . PRO A 1 95 ? 12.610 -4.354 -6.677 1.00 82.81 95 PRO A O 1
ATOM 690 N N . TYR A 1 96 ? 12.232 -3.540 -8.735 1.00 81.94 96 TYR A N 1
ATOM 691 C CA . TYR A 1 96 ? 12.971 -4.588 -9.455 1.00 81.94 96 TYR A CA 1
ATOM 692 C C . TYR A 1 96 ? 14.484 -4.336 -9.550 1.00 81.94 96 TYR A C 1
ATOM 694 O O . TYR A 1 96 ? 15.203 -5.116 -10.172 1.00 81.94 96 TYR A O 1
ATOM 702 N N . GLY A 1 97 ? 14.988 -3.264 -8.927 1.00 69.19 97 GLY A N 1
ATOM 703 C CA . GLY A 1 97 ? 16.411 -2.909 -8.962 1.00 69.19 97 GLY A CA 1
ATOM 704 C C . GLY A 1 97 ? 16.888 -2.387 -10.321 1.00 69.19 97 GLY A C 1
ATOM 705 O O . GLY A 1 97 ? 18.084 -2.444 -10.601 1.00 69.19 97 GLY A O 1
ATOM 706 N N . VAL A 1 98 ? 15.959 -1.905 -11.149 1.00 76.81 98 VAL A N 1
ATOM 707 C CA . VAL A 1 98 ? 16.241 -1.102 -12.343 1.00 76.81 98 VAL A CA 1
ATOM 708 C C . VAL A 1 98 ? 16.168 0.376 -11.955 1.00 76.81 98 VAL A C 1
ATOM 710 O O . VAL A 1 98 ? 15.312 0.757 -11.155 1.00 76.81 98 VAL A O 1
ATOM 713 N N . GLU A 1 99 ? 17.096 1.189 -12.454 1.00 70.06 99 GLU A N 1
ATOM 714 C CA . GLU A 1 99 ? 17.030 2.642 -12.279 1.00 70.06 99 GLU A CA 1
ATOM 715 C C . GLU A 1 99 ? 15.870 3.167 -13.131 1.00 70.06 99 GLU A C 1
ATOM 717 O O . GLU A 1 99 ? 15.857 2.985 -14.347 1.00 70.06 99 GLU A O 1
ATOM 722 N N . TYR A 1 100 ? 14.874 3.760 -12.476 1.00 60.16 100 TYR A N 1
ATOM 723 C CA . TYR A 1 100 ? 13.880 4.588 -13.142 1.00 60.16 100 TYR A CA 1
ATOM 724 C C . TYR A 1 100 ? 14.314 6.035 -12.936 1.00 60.16 100 TYR A C 1
ATOM 726 O O . TYR A 1 100 ? 14.324 6.509 -11.799 1.00 60.16 100 TYR A O 1
ATOM 734 N N . ASP A 1 101 ? 14.686 6.714 -14.017 1.00 51.66 101 ASP A N 1
ATOM 735 C CA . ASP A 1 101 ? 14.754 8.170 -14.012 1.00 51.66 101 ASP A CA 1
ATOM 736 C C . ASP A 1 101 ? 13.307 8.672 -13.965 1.00 51.66 101 ASP A C 1
ATOM 738 O O . ASP A 1 101 ? 12.569 8.605 -14.948 1.00 51.66 101 ASP A O 1
ATOM 742 N N . ALA A 1 102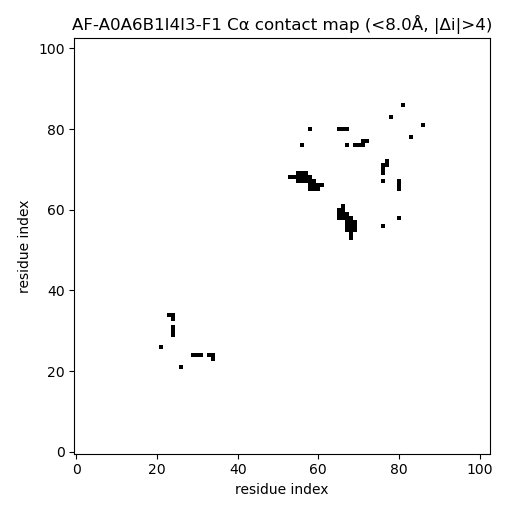 ? 12.869 9.060 -12.769 1.00 52.38 102 ALA A N 1
ATOM 743 C CA . ALA A 1 102 ? 11.656 9.837 -12.591 1.00 52.38 102 ALA A CA 1
ATOM 744 C C . ALA A 1 102 ? 12.055 11.302 -12.787 1.00 52.38 102 ALA A C 1
ATOM 746 O O . ALA A 1 102 ? 12.518 11.939 -11.839 1.00 52.38 102 ALA A O 1
ATOM 747 N N . ASP A 1 103 ? 11.988 11.771 -14.033 1.00 46.81 103 ASP A N 1
ATOM 748 C CA . ASP A 1 103 ? 11.995 13.210 -14.317 1.00 46.81 103 ASP A CA 1
ATOM 749 C C . ASP A 1 103 ? 10.798 13.898 -13.636 1.00 46.81 103 ASP A C 1
ATOM 751 O O . ASP A 1 103 ? 9.696 13.296 -13.620 1.00 46.81 103 ASP A O 1
#

pLDDT: mean 83.4, std 14.84, range [46.81, 98.12]

Mean predicted aligned error: 13.82 Å

Secondary structure (DSSP, 8-state):
-----HHHHHHHHTTPPPPPPP-HHHHHTPPTTSSS--------PPPPPSS-S--TT-EEEETTEEEE-S-TT-HHHHHHHHTT---S--------S------

Foldseek 3Di:
DDDDDPVVVCVVCVPDDDDDDDDVCVVVVHPPCPPVVPCPPDPPDDDDDPDDPADAQDWDDDDPAIDGPHDPPDPVRVCSRCVPPDDPDDDDDDPPVDDDPPD

Sequence (103 aa):
MAQADADALAALLAGLDEPPPIDLNELYGLPAGLNDSGDVGSDDAPEPPEEPVTQPGDVWVLGDHRLICGDSTDKATVDRLLDGATPRLMVTDPPYGVEYDAD

Solvent-accessible surface area (backbone atoms only — not comparable to full-atom values): 7349 Å² total; per-residue (Å²): 131,91,76,89,55,67,67,62,50,50,65,63,51,7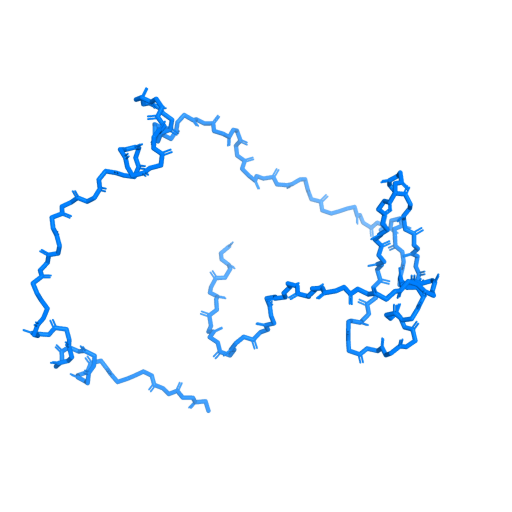3,78,55,77,82,72,74,88,78,56,63,43,71,76,70,70,46,67,92,65,73,84,46,83,66,78,70,69,69,90,71,68,77,80,78,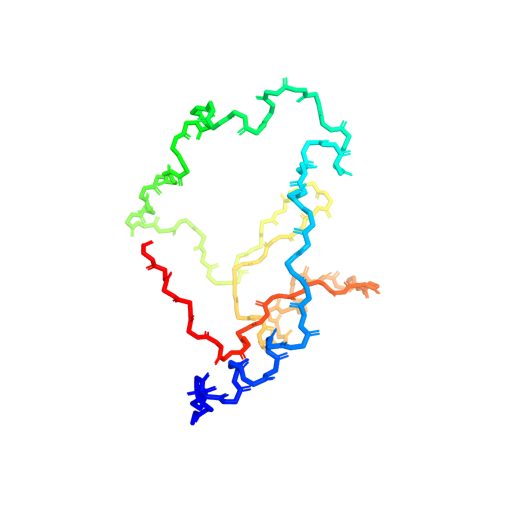64,96,72,68,88,77,48,80,74,42,71,50,75,63,82,98,43,70,48,64,40,67,58,88,86,39,63,71,49,49,51,62,61,40,70,86,58,79,80,93,75,86,87,82,86,74,91,83,82,70,90,74,88,80,126